Protein AF-A0A4U3CI32-F1 (afdb_monomer_lite)

pLDDT: mean 73.03, std 19.12, range [35.56, 95.19]

Secondary structure (DSSP, 8-state):
--GGGS-HHHHHHHHHHHSPSSEEHHHHHHHHHTT-TTS-HHHHHHHHHHHBTT-TTGGGSTTTTSPP-EEEEETTEEEE--SS----------------------------------SS---SS---HHHH--SHHHHHHHHHHHHHHHHS--

Radius of gyration: 23.21 Å; chains: 1; bounding box: 40×52×68 Å

Foldseek 3Di:
DQLVVDDLLNLLLVQLVPDPPFDFLVSSLVSSCVSCVPDDSVVNVVLLQLLEPPRPPLVVDPSSVDHRQWYDQDDRIIHGDPPDDPPPNPPPPPDPPDDPDDDDDDDDDPDDDDDDDDPDDDDPDDDPPVVRDPDPVVVVVVVVVVVVVVVPPD

Sequence (154 aa):
MTTSELTIWQLVAEAARTLPEPFSRQALISWISKRRTDVELSSISTHIAYAVAETPNRDRHPLGSREPLLERVDRGLYRRYRGGSAASPSRPAHVPAGTSSIPSVRRQGTAHVLLVGCSRTKASVAAPAKDLFQGPGFRRARRTRRRAVRRGSC

Structure (mmCIF, N/CA/C/O backbone):
data_AF-A0A4U3CI32-F1
#
_entry.id   AF-A0A4U3CI32-F1
#
loop_
_atom_site.group_PDB
_atom_site.id
_atom_site.type_symbol
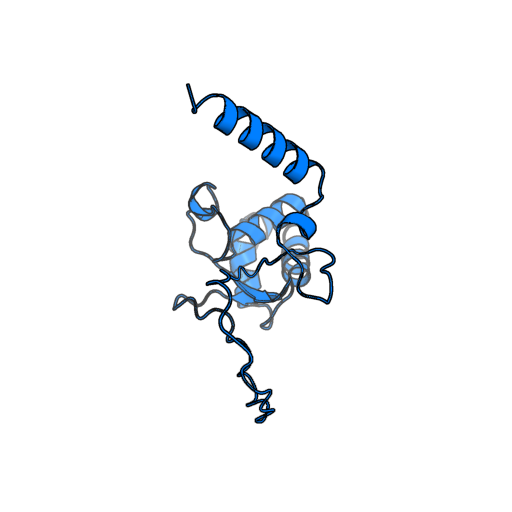_atom_site.label_atom_id
_atom_site.label_alt_id
_atom_site.label_comp_id
_atom_site.label_asym_id
_atom_site.label_entity_id
_atom_site.label_seq_id
_atom_site.pdbx_PDB_ins_code
_atom_site.Cartn_x
_atom_site.Cartn_y
_atom_site.Cartn_z
_atom_site.occupancy
_atom_site.B_iso_or_equiv
_atom_site.auth_seq_id
_atom_site.auth_comp_id
_atom_site.auth_asym_id
_atom_site.auth_atom_id
_atom_site.pdbx_PDB_model_num
ATOM 1 N N . MET A 1 1 ? -9.431 0.652 25.021 1.00 46.44 1 MET A N 1
ATOM 2 C CA . MET A 1 1 ? -8.247 1.027 24.218 1.00 46.44 1 MET A CA 1
ATOM 3 C C . MET A 1 1 ? -8.722 1.874 23.052 1.00 46.44 1 MET A C 1
ATOM 5 O O . MET A 1 1 ? -9.478 1.386 22.222 1.00 46.44 1 MET A O 1
ATOM 9 N N . THR A 1 2 ? -8.384 3.156 23.063 1.00 51.25 2 THR A N 1
ATOM 10 C CA . THR A 1 2 ? -8.801 4.177 22.095 1.00 51.25 2 THR A CA 1
ATOM 11 C C . THR A 1 2 ? -8.088 3.952 20.759 1.00 51.25 2 THR A C 1
ATOM 13 O O . THR A 1 2 ? -6.902 4.224 20.609 1.00 51.25 2 THR A O 1
ATOM 16 N N . THR A 1 3 ? -8.802 3.449 19.751 1.00 57.62 3 THR A N 1
ATOM 17 C CA . THR A 1 3 ? -8.275 3.261 18.383 1.00 57.62 3 THR A CA 1
ATOM 18 C C . THR A 1 3 ? -7.779 4.560 17.735 1.00 57.62 3 THR A C 1
ATOM 20 O O . THR A 1 3 ? -7.020 4.505 16.769 1.00 57.62 3 THR A O 1
ATOM 23 N N . SER A 1 4 ? -8.160 5.716 18.284 1.00 61.53 4 SER A N 1
ATOM 24 C CA . SER A 1 4 ? -7.757 7.050 17.834 1.00 61.53 4 SER A CA 1
ATOM 25 C C . SER A 1 4 ? -6.279 7.387 18.078 1.00 61.53 4 SER A C 1
ATOM 27 O O . SER A 1 4 ? -5.777 8.319 17.457 1.00 61.53 4 SER A O 1
ATOM 29 N N . GLU A 1 5 ? -5.566 6.648 18.936 1.00 73.62 5 GLU A N 1
ATOM 30 C CA . GLU A 1 5 ? -4.146 6.927 19.222 1.00 73.62 5 GLU A CA 1
ATOM 31 C C . GLU A 1 5 ? -3.178 6.279 18.222 1.00 73.62 5 GLU A C 1
ATOM 33 O O . GLU A 1 5 ? -2.036 6.718 18.081 1.00 73.62 5 GLU A O 1
ATOM 38 N N . LEU A 1 6 ? -3.622 5.259 17.479 1.00 84.44 6 LEU A N 1
ATOM 39 C CA . LEU A 1 6 ? -2.766 4.591 16.502 1.00 84.44 6 LEU A CA 1
ATOM 40 C C . LEU A 1 6 ? -2.646 5.418 15.217 1.00 84.44 6 LEU A C 1
ATOM 42 O O . LEU A 1 6 ? -3.626 5.816 14.578 1.00 84.44 6 LEU A O 1
ATOM 46 N N . THR A 1 7 ? -1.407 5.633 14.786 1.00 91.25 7 THR A N 1
ATOM 47 C CA . THR A 1 7 ? -1.114 6.268 13.498 1.00 91.25 7 THR A CA 1
ATOM 48 C C . THR A 1 7 ? -1.556 5.370 12.341 1.00 91.25 7 THR A C 1
ATOM 50 O O . THR A 1 7 ? -1.542 4.142 12.440 1.00 91.25 7 THR A O 1
ATOM 53 N N . ILE A 1 8 ? -1.873 5.968 11.188 1.00 92.06 8 ILE A N 1
ATOM 54 C CA . ILE A 1 8 ? -2.229 5.218 9.968 1.00 92.06 8 ILE A CA 1
ATOM 55 C C . ILE A 1 8 ? -1.130 4.203 9.619 1.00 92.06 8 ILE A C 1
ATOM 57 O O . ILE A 1 8 ? -1.422 3.091 9.196 1.00 92.06 8 ILE A O 1
ATOM 61 N N . TRP A 1 9 ? 0.138 4.552 9.851 1.00 92.88 9 TRP A N 1
ATOM 62 C CA . TRP A 1 9 ? 1.275 3.662 9.624 1.00 92.88 9 TRP A CA 1
ATOM 63 C C . TRP A 1 9 ? 1.246 2.407 10.506 1.00 92.88 9 TRP A C 1
ATOM 65 O O . TRP A 1 9 ? 1.427 1.300 10.007 1.00 92.88 9 TRP A O 1
ATOM 75 N N . GLN A 1 10 ? 0.973 2.566 11.805 1.00 92.38 10 GLN A N 1
ATOM 76 C CA . GLN A 1 10 ? 0.818 1.436 12.727 1.00 92.38 10 GLN A CA 1
ATOM 77 C C . GLN A 1 10 ? -0.384 0.570 12.345 1.00 92.38 10 GLN A C 1
ATOM 79 O O . GLN A 1 10 ? -0.297 -0.652 12.397 1.00 92.38 10 GLN A O 1
ATOM 84 N N . LEU A 1 11 ? -1.478 1.187 11.892 1.00 94.00 11 LEU A N 1
ATOM 85 C CA . LEU A 1 11 ? -2.645 0.456 11.399 1.00 94.00 11 LEU A CA 1
ATOM 86 C C . LEU A 1 11 ? -2.338 -0.328 10.115 1.00 94.00 11 LEU A C 1
ATOM 88 O O . LEU A 1 11 ? -2.816 -1.448 9.973 1.00 94.00 11 LEU A O 1
ATOM 92 N N . VAL A 1 12 ? -1.516 0.204 9.205 1.00 94.06 12 VAL A N 1
ATOM 93 C CA . VAL A 1 12 ? -1.037 -0.548 8.030 1.00 94.06 12 VAL A CA 1
ATOM 94 C C . VAL A 1 12 ? -0.171 -1.734 8.462 1.00 94.06 12 VAL A C 1
ATOM 96 O O . VAL A 1 12 ? -0.354 -2.833 7.941 1.00 94.06 12 VAL A O 1
ATOM 99 N N . ALA A 1 13 ? 0.733 -1.540 9.427 1.00 92.88 13 ALA A N 1
ATOM 100 C CA . ALA A 1 13 ? 1.579 -2.612 9.952 1.00 92.88 13 ALA A CA 1
ATOM 101 C C . ALA A 1 13 ? 0.753 -3.718 10.626 1.00 92.88 13 ALA A C 1
ATOM 103 O O . ALA A 1 13 ? 1.032 -4.902 10.449 1.00 92.88 13 ALA A O 1
ATOM 104 N N . GLU A 1 14 ? -0.287 -3.345 11.369 1.00 93.19 14 GLU A N 1
ATOM 105 C CA . GLU A 1 14 ? -1.206 -4.293 11.991 1.00 93.19 14 GLU A CA 1
ATOM 106 C C . GLU A 1 14 ? -2.039 -5.036 10.945 1.00 93.19 14 GLU A C 1
ATOM 108 O O . GLU A 1 14 ? -2.059 -6.264 10.936 1.00 93.19 14 GLU A O 1
ATOM 113 N N . ALA A 1 15 ? -2.636 -4.318 9.990 1.00 93.50 15 ALA A N 1
ATOM 114 C CA . ALA A 1 15 ? -3.405 -4.925 8.909 1.00 93.50 15 ALA A CA 1
ATOM 115 C C . ALA A 1 15 ? -2.576 -5.946 8.115 1.00 93.50 15 ALA A C 1
ATOM 117 O O . ALA A 1 15 ? -3.068 -7.029 7.813 1.00 93.50 15 ALA A O 1
ATOM 118 N N . ALA A 1 16 ? -1.308 -5.634 7.831 1.00 93.19 16 ALA A N 1
ATOM 119 C CA . ALA A 1 16 ? -0.392 -6.539 7.140 1.00 93.19 16 ALA A CA 1
ATOM 120 C C . ALA A 1 16 ? -0.061 -7.811 7.945 1.00 93.19 16 ALA A C 1
ATOM 122 O O . ALA A 1 16 ? 0.324 -8.815 7.354 1.00 93.19 16 ALA A O 1
ATOM 123 N N . ARG A 1 17 ? -0.192 -7.784 9.279 1.00 92.00 17 ARG A N 1
ATOM 124 C CA . ARG A 1 17 ? -0.008 -8.958 10.150 1.00 92.00 17 ARG A CA 1
ATOM 125 C C . ARG A 1 17 ? -1.286 -9.773 10.332 1.00 92.00 17 ARG A C 1
ATOM 127 O O . ARG A 1 17 ? -1.194 -10.977 10.540 1.00 92.00 17 ARG A O 1
ATOM 134 N N . THR A 1 18 ? -2.452 -9.130 10.294 1.00 93.12 18 THR A N 1
ATOM 135 C CA . THR A 1 18 ? -3.742 -9.779 10.581 1.00 93.12 18 THR A CA 1
ATOM 136 C C . THR A 1 18 ? -4.437 -10.327 9.336 1.00 93.12 18 THR A C 1
ATOM 138 O O . THR A 1 18 ? -5.154 -11.321 9.425 1.00 93.12 18 THR A O 1
ATOM 141 N N . LEU A 1 19 ? -4.309 -9.657 8.188 1.00 92.62 19 LEU A N 1
ATOM 142 C CA . LEU A 1 19 ? -5.029 -10.052 6.979 1.00 92.62 19 LEU A CA 1
ATOM 143 C C . LEU A 1 19 ? -4.428 -11.328 6.365 1.00 92.62 19 LEU A C 1
ATOM 145 O O . LEU A 1 19 ? -3.204 -11.469 6.337 1.00 92.62 19 LEU A O 1
ATOM 149 N N . PRO A 1 20 ? -5.263 -12.236 5.824 1.00 91.12 20 PRO A N 1
ATOM 150 C CA . PRO A 1 20 ? -4.772 -13.403 5.105 1.00 91.12 20 PRO A CA 1
ATOM 151 C C . PRO A 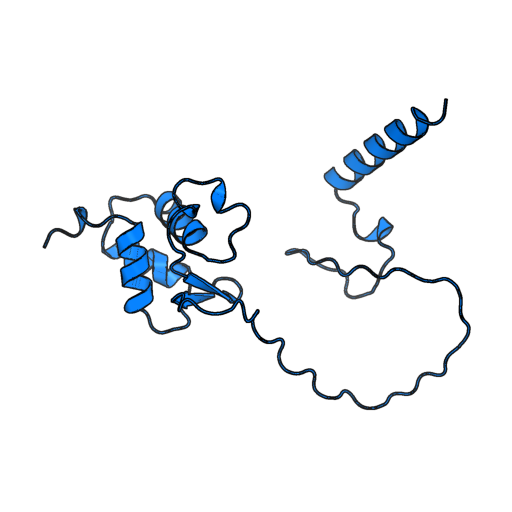1 20 ? -4.022 -12.965 3.842 1.00 91.12 20 PRO A C 1
ATOM 153 O O . PRO A 1 20 ? -4.508 -12.144 3.063 1.00 91.12 20 PRO A O 1
ATOM 156 N N . GLU A 1 21 ? -2.823 -13.508 3.647 1.00 91.19 21 GLU A N 1
ATOM 157 C CA . GLU A 1 21 ? -1.985 -13.214 2.484 1.00 91.19 21 GLU A CA 1
ATOM 158 C C . GLU A 1 21 ? -2.369 -14.102 1.285 1.00 91.19 21 GLU A C 1
ATOM 160 O O . GLU A 1 21 ? -2.585 -15.300 1.475 1.00 91.19 21 GLU A O 1
ATOM 165 N N . PRO A 1 22 ? -2.378 -13.577 0.043 1.00 92.06 22 PRO A N 1
ATOM 166 C CA . PRO A 1 22 ? -2.241 -12.169 -0.336 1.00 92.06 22 PRO A CA 1
ATOM 167 C C . PRO A 1 22 ? -3.534 -11.373 -0.089 1.00 92.06 22 PRO A C 1
ATOM 169 O O . PRO A 1 22 ? -4.637 -11.861 -0.326 1.00 92.06 22 PRO A O 1
ATOM 172 N N . PHE A 1 23 ? -3.400 -10.107 0.311 1.00 94.12 23 PHE A N 1
ATOM 173 C CA . PHE A 1 23 ? -4.536 -9.221 0.583 1.00 94.12 23 PHE A CA 1
ATOM 174 C C . PHE A 1 23 ? -4.632 -8.071 -0.421 1.00 94.12 23 PHE A C 1
ATOM 176 O O . PHE A 1 23 ? -3.641 -7.597 -0.979 1.00 94.12 23 PHE A O 1
ATOM 183 N N . SER A 1 24 ? -5.856 -7.597 -0.665 1.00 95.19 24 SER A N 1
ATOM 184 C CA . SER A 1 24 ? -6.106 -6.525 -1.628 1.00 95.19 24 SER A CA 1
ATOM 185 C C . SER A 1 24 ? -5.906 -5.132 -1.029 1.00 95.19 24 SER A C 1
ATOM 187 O O . SER A 1 24 ? -6.017 -4.916 0.181 1.00 95.19 24 SER A O 1
ATOM 189 N N . ARG A 1 25 ? -5.702 -4.135 -1.900 1.00 94.62 25 ARG A N 1
ATOM 190 C CA . ARG A 1 25 ? -5.702 -2.715 -1.504 1.00 94.62 25 ARG A CA 1
ATOM 191 C C . ARG A 1 25 ? -6.965 -2.322 -0.740 1.00 94.62 25 ARG A C 1
ATOM 193 O O . ARG A 1 25 ? -6.909 -1.548 0.210 1.00 94.62 25 ARG A O 1
ATOM 200 N N . GLN A 1 26 ? -8.106 -2.830 -1.199 1.00 94.75 26 GLN A N 1
ATOM 201 C CA . GLN A 1 26 ? -9.401 -2.520 -0.615 1.00 94.75 26 GLN A CA 1
ATOM 202 C C . GLN A 1 26 ? -9.555 -3.169 0.761 1.00 94.75 26 GLN A C 1
ATOM 204 O O . GLN A 1 26 ? -10.080 -2.523 1.657 1.00 94.75 26 GLN A O 1
ATOM 209 N N . ALA A 1 27 ? -9.013 -4.375 0.966 1.00 94.50 27 ALA A N 1
ATOM 210 C CA . ALA A 1 27 ? -8.986 -5.012 2.280 1.00 94.50 27 ALA A CA 1
ATOM 211 C C . ALA A 1 27 ? -8.212 -4.167 3.306 1.00 94.50 27 ALA A C 1
ATOM 213 O O . ALA A 1 27 ? -8.723 -3.939 4.400 1.00 94.50 27 ALA A O 1
ATOM 214 N N . LEU A 1 28 ? -7.043 -3.624 2.934 1.00 94.56 28 LEU A N 1
ATOM 215 C CA . LEU A 1 28 ? -6.287 -2.695 3.788 1.00 94.56 28 LEU A CA 1
ATOM 216 C C . LEU A 1 28 ? -7.104 -1.446 4.134 1.00 94.56 28 LEU A C 1
ATOM 218 O O . LEU A 1 28 ? -7.233 -1.094 5.302 1.00 94.56 28 LEU A O 1
ATOM 222 N N . ILE A 1 29 ? -7.681 -0.794 3.121 1.00 95.06 29 ILE A N 1
ATOM 223 C CA . ILE A 1 29 ? -8.501 0.408 3.308 1.00 95.06 29 ILE A CA 1
ATOM 224 C C . ILE A 1 29 ? -9.665 0.122 4.251 1.00 95.06 29 ILE A C 1
ATOM 226 O O . ILE A 1 29 ? -9.814 0.803 5.257 1.00 95.06 29 ILE A O 1
ATOM 230 N N . SER A 1 30 ? -10.460 -0.910 3.965 1.00 94.75 30 SER A N 1
ATOM 231 C CA . SER A 1 30 ? -11.617 -1.265 4.782 1.00 94.75 30 SER A CA 1
ATOM 232 C C . SER A 1 30 ? -11.216 -1.630 6.211 1.00 94.75 30 SER A C 1
ATOM 234 O O . SER A 1 30 ? -11.937 -1.298 7.147 1.00 94.75 30 SER A O 1
ATOM 236 N N . TRP A 1 31 ? -10.072 -2.289 6.405 1.00 94.88 31 TRP A N 1
ATOM 237 C CA . TRP A 1 31 ? -9.573 -2.641 7.733 1.00 94.88 31 TRP A CA 1
ATOM 238 C C . TRP A 1 31 ? -9.174 -1.402 8.551 1.00 94.88 31 TRP A C 1
ATOM 240 O O . TRP A 1 31 ? -9.474 -1.343 9.747 1.00 94.88 31 TRP A O 1
ATOM 250 N N . ILE A 1 32 ? -8.544 -0.411 7.909 1.00 94.25 32 ILE A N 1
ATOM 251 C CA . ILE A 1 32 ? -8.104 0.845 8.535 1.00 94.25 32 ILE A CA 1
ATOM 252 C C . ILE A 1 32 ? -9.299 1.766 8.796 1.00 94.25 32 ILE A C 1
ATOM 254 O O . ILE A 1 32 ? -9.455 2.246 9.915 1.00 94.25 32 ILE A O 1
ATOM 258 N N . SER A 1 33 ? -10.181 1.956 7.812 1.00 92.56 33 SER A N 1
ATOM 259 C CA . SER A 1 33 ? -11.365 2.818 7.934 1.00 92.56 33 SER A CA 1
ATOM 260 C C . SER A 1 33 ? -12.336 2.350 9.018 1.00 92.56 33 SER A C 1
ATOM 262 O O . SER A 1 33 ? -12.991 3.175 9.642 1.00 92.56 33 SER A O 1
ATOM 264 N N . LYS A 1 34 ? -12.403 1.042 9.303 1.00 92.38 34 LYS A N 1
ATOM 265 C CA . LYS A 1 34 ? -13.180 0.509 10.439 1.00 92.38 34 LYS A CA 1
ATOM 266 C C . LYS A 1 34 ? -12.623 0.915 11.809 1.00 92.38 34 LYS A C 1
ATOM 268 O O . LYS A 1 34 ? -13.349 0.839 12.791 1.00 92.38 34 LYS A O 1
ATOM 273 N N . ARG A 1 35 ? -11.341 1.284 11.893 1.00 92.06 35 ARG A N 1
ATOM 274 C CA . ARG A 1 35 ? -10.651 1.638 13.147 1.00 92.06 35 ARG A CA 1
ATOM 275 C C . ARG A 1 35 ? -10.445 3.139 13.304 1.00 92.06 35 ARG A C 1
ATOM 277 O O . ARG A 1 35 ? -10.552 3.634 14.420 1.00 92.06 35 ARG A O 1
ATOM 284 N N . ARG A 1 36 ? -10.176 3.845 12.204 1.00 88.75 36 ARG A N 1
ATOM 285 C CA . ARG A 1 36 ? -10.126 5.309 12.131 1.00 88.75 36 ARG A CA 1
ATOM 286 C C . ARG A 1 36 ? -11.078 5.811 11.058 1.00 88.75 36 ARG A C 1
ATOM 288 O O . ARG A 1 36 ? -10.738 5.851 9.876 1.00 88.75 36 ARG A O 1
ATOM 295 N N . THR A 1 37 ? -12.275 6.180 11.497 1.00 88.31 37 THR A N 1
ATOM 296 C CA . THR A 1 37 ? -13.307 6.817 10.667 1.00 88.31 37 THR A CA 1
ATOM 297 C C . THR A 1 37 ? -13.054 8.310 10.467 1.00 88.31 37 THR A C 1
ATOM 299 O O . THR A 1 37 ? -13.682 8.931 9.622 1.00 88.31 37 THR A O 1
ATOM 302 N N . ASP A 1 38 ? -12.140 8.885 11.242 1.00 89.25 38 ASP A N 1
ATOM 303 C CA . ASP A 1 38 ? -11.766 10.297 11.250 1.00 89.25 38 ASP A CA 1
ATOM 304 C C . ASP A 1 38 ? -10.690 10.652 10.209 1.00 89.25 38 ASP A C 1
ATOM 306 O O . ASP A 1 38 ? -10.273 11.803 10.102 1.00 89.25 38 ASP A O 1
ATOM 310 N N . VAL A 1 39 ? -10.217 9.667 9.443 1.00 89.38 39 VAL A N 1
ATOM 311 C CA . VAL A 1 39 ? -9.165 9.846 8.443 1.00 89.38 39 VAL A CA 1
ATOM 312 C C . VAL A 1 39 ? -9.730 9.690 7.040 1.00 89.38 39 VAL A C 1
ATOM 314 O O . VAL A 1 39 ? -10.327 8.673 6.691 1.00 89.38 39 VAL A O 1
ATOM 317 N N . GLU A 1 40 ? -9.417 10.671 6.201 1.00 92.56 40 GLU A N 1
ATOM 318 C CA . GLU A 1 40 ? -9.726 10.656 4.777 1.00 92.56 40 GLU A CA 1
ATOM 319 C C . GLU A 1 40 ? -9.107 9.460 4.038 1.00 92.56 40 GLU A C 1
ATOM 321 O O . GLU A 1 40 ? -7.946 9.072 4.235 1.00 92.56 40 GLU A O 1
ATOM 326 N N . LEU A 1 41 ? -9.862 8.923 3.079 1.00 92.25 41 LEU A N 1
ATOM 327 C CA . LEU A 1 41 ? -9.434 7.796 2.248 1.00 92.25 41 LEU A CA 1
ATOM 328 C C . LEU A 1 41 ? -8.145 8.097 1.460 1.00 92.25 41 LEU A C 1
ATOM 330 O O . LEU A 1 41 ? -7.340 7.194 1.198 1.00 92.25 41 LEU A O 1
ATOM 334 N N . SER A 1 42 ? -7.943 9.359 1.078 1.00 92.06 42 SER A N 1
ATOM 335 C CA . SER A 1 42 ? -6.743 9.842 0.388 1.00 92.06 42 SER A CA 1
ATOM 336 C C . SER A 1 42 ? -5.492 9.708 1.264 1.00 92.06 42 SER A C 1
ATOM 338 O O . SER A 1 42 ? -4.459 9.224 0.798 1.00 92.06 42 SER A O 1
ATOM 340 N N . SER A 1 43 ? -5.595 10.027 2.553 1.00 92.69 43 SER A N 1
ATOM 341 C CA . SER A 1 43 ? -4.508 9.883 3.524 1.00 92.69 43 SER A CA 1
ATOM 342 C C . SER A 1 43 ? -4.140 8.418 3.740 1.00 92.69 43 SER A C 1
ATOM 344 O O . SER A 1 43 ? -2.958 8.070 3.673 1.00 92.69 43 SER A O 1
ATOM 346 N N . ILE A 1 44 ? -5.133 7.537 3.909 1.00 93.88 44 ILE A N 1
ATOM 347 C CA . ILE A 1 44 ? -4.922 6.080 4.004 1.00 93.88 44 ILE A CA 1
ATOM 348 C C . ILE A 1 44 ? -4.239 5.564 2.733 1.00 93.88 44 ILE A C 1
ATOM 350 O O . ILE A 1 44 ? -3.248 4.835 2.784 1.00 93.88 44 ILE A O 1
ATOM 354 N N . SER A 1 45 ? -4.736 6.003 1.578 1.00 93.62 45 SER A N 1
ATOM 355 C CA . SER A 1 45 ? -4.210 5.642 0.266 1.00 93.62 45 SER A CA 1
ATOM 356 C C . SER A 1 45 ? -2.737 6.002 0.089 1.00 93.62 45 SER A C 1
ATOM 358 O O . SER A 1 45 ? -1.980 5.185 -0.441 1.00 93.62 45 SER A O 1
ATOM 360 N N . THR A 1 46 ? -2.339 7.191 0.540 1.00 93.25 46 THR A N 1
ATOM 361 C CA . THR A 1 46 ? -0.954 7.673 0.503 1.00 93.25 46 THR A CA 1
ATOM 362 C C . THR A 1 46 ? -0.050 6.852 1.418 1.00 93.25 46 THR A C 1
ATOM 364 O O . THR A 1 46 ? 1.037 6.455 1.004 1.00 93.25 46 THR A O 1
ATOM 367 N N . HIS A 1 47 ? -0.503 6.526 2.632 1.00 93.62 47 HIS A N 1
ATOM 368 C CA . HIS A 1 47 ? 0.275 5.697 3.556 1.00 93.62 47 HIS A CA 1
ATOM 369 C C . HIS A 1 47 ? 0.487 4.285 3.014 1.00 93.62 47 HIS A C 1
ATOM 371 O O . HIS A 1 47 ? 1.610 3.794 3.044 1.00 93.62 47 HIS A O 1
ATOM 377 N N . ILE A 1 48 ? -0.557 3.662 2.457 1.00 93.31 48 ILE A N 1
ATOM 378 C CA . ILE A 1 48 ? -0.434 2.355 1.800 1.00 93.31 48 ILE A CA 1
ATOM 379 C C . ILE A 1 48 ? 0.565 2.434 0.645 1.00 93.31 48 ILE A C 1
ATOM 381 O O . ILE A 1 48 ? 1.393 1.543 0.516 1.00 93.31 48 ILE A O 1
ATOM 385 N N . ALA A 1 49 ? 0.518 3.491 -0.176 1.00 91.94 49 ALA A N 1
ATOM 386 C CA . ALA A 1 49 ? 1.453 3.648 -1.287 1.00 91.94 49 ALA A CA 1
ATOM 387 C C . ALA A 1 49 ? 2.907 3.670 -0.792 1.00 91.94 49 ALA A C 1
ATOM 389 O O . ALA A 1 49 ? 3.696 2.849 -1.232 1.00 91.94 49 ALA A O 1
ATOM 390 N N . TYR A 1 50 ? 3.249 4.520 0.179 1.00 92.88 50 TYR A N 1
ATOM 391 C CA . TYR A 1 50 ? 4.624 4.606 0.694 1.00 92.88 50 TYR A CA 1
ATOM 392 C C . TYR A 1 50 ? 5.042 3.443 1.609 1.00 92.88 50 TYR A C 1
ATOM 394 O O . TYR A 1 50 ? 6.233 3.267 1.873 1.00 92.88 50 TYR A O 1
ATOM 402 N N . ALA A 1 51 ? 4.099 2.620 2.069 1.00 92.50 51 ALA A N 1
ATOM 403 C CA . ALA A 1 51 ? 4.390 1.381 2.784 1.00 92.50 51 ALA A CA 1
ATOM 404 C C . ALA A 1 51 ? 4.887 0.252 1.860 1.00 92.50 51 ALA A C 1
ATOM 406 O O . ALA A 1 51 ? 5.431 -0.729 2.360 1.00 92.50 51 ALA A O 1
ATOM 407 N N . VAL A 1 52 ? 4.730 0.385 0.537 1.00 93.25 52 VAL A N 1
ATOM 408 C CA . VAL A 1 52 ? 5.174 -0.608 -0.454 1.00 93.25 52 VAL A CA 1
ATOM 409 C C . VAL A 1 52 ? 6.660 -0.438 -0.769 1.00 93.25 52 VAL A C 1
ATOM 411 O O . VAL A 1 52 ? 7.094 0.665 -1.122 1.00 93.25 52 VAL A O 1
ATOM 414 N N . ALA A 1 53 ? 7.421 -1.532 -0.687 1.00 87.12 53 ALA A N 1
ATOM 415 C CA . ALA A 1 53 ? 8.864 -1.564 -0.924 1.00 87.12 53 ALA A CA 1
ATOM 416 C C . ALA A 1 53 ? 9.254 -1.071 -2.328 1.00 87.12 53 ALA A C 1
ATOM 418 O O . ALA A 1 53 ? 10.209 -0.3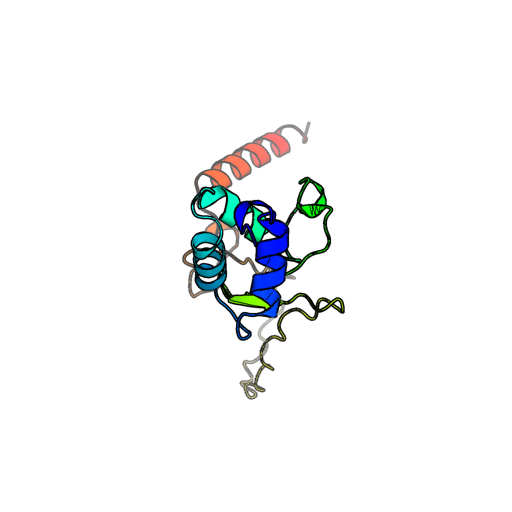12 -2.466 1.00 87.12 53 ALA A O 1
ATOM 419 N N . GLU A 1 54 ? 8.483 -1.414 -3.366 1.00 86.62 54 GLU A N 1
ATOM 420 C CA . GLU A 1 54 ? 8.798 -1.063 -4.761 1.00 86.62 54 GLU A CA 1
ATOM 421 C C . GLU A 1 54 ? 8.352 0.356 -5.179 1.00 86.62 54 GLU A C 1
ATOM 423 O O . GLU A 1 54 ? 8.247 0.663 -6.371 1.00 86.62 54 GLU A O 1
ATOM 428 N N . THR A 1 55 ? 8.038 1.237 -4.227 1.00 84.31 55 THR A N 1
ATOM 429 C CA . THR A 1 55 ? 7.539 2.583 -4.542 1.00 84.31 55 THR A CA 1
ATOM 430 C C . THR A 1 55 ? 8.630 3.451 -5.178 1.00 84.31 55 THR A C 1
ATOM 432 O O . THR A 1 55 ? 9.695 3.629 -4.587 1.00 84.31 55 THR A O 1
ATOM 435 N N . PRO A 1 56 ? 8.394 4.056 -6.359 1.00 79.75 56 PRO A N 1
ATOM 436 C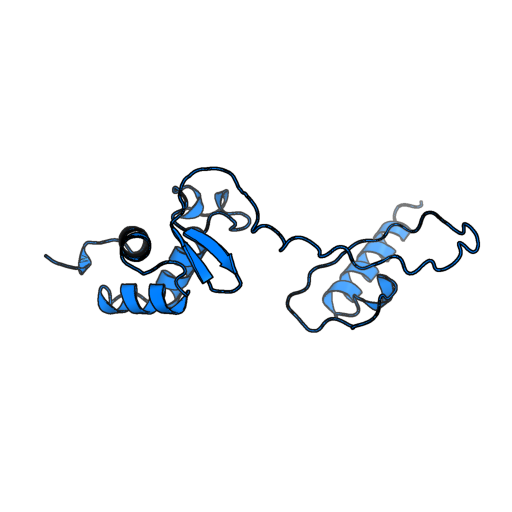 CA . PRO A 1 56 ? 9.384 4.921 -6.990 1.00 79.75 56 PRO A CA 1
ATOM 437 C C . PRO A 1 56 ? 9.579 6.214 -6.189 1.00 79.75 56 PRO A C 1
ATOM 439 O O . PRO A 1 56 ? 8.612 6.807 -5.715 1.00 79.75 56 PRO A O 1
ATOM 442 N N . ASN A 1 57 ? 10.825 6.692 -6.100 1.00 79.62 57 ASN A N 1
ATOM 443 C CA . ASN A 1 57 ? 11.203 7.911 -5.365 1.00 79.62 57 ASN A CA 1
ATOM 444 C C . ASN A 1 57 ? 10.776 7.914 -3.888 1.00 79.62 57 ASN A C 1
ATOM 446 O O . ASN A 1 57 ? 10.513 8.977 -3.323 1.00 79.62 57 ASN A O 1
ATOM 450 N N . ARG A 1 58 ? 10.707 6.733 -3.268 1.00 80.31 58 ARG A N 1
ATOM 451 C CA . ARG A 1 58 ? 10.304 6.561 -1.873 1.00 80.31 58 ARG A CA 1
ATOM 452 C C . ARG A 1 58 ? 11.128 7.448 -0.929 1.00 80.31 58 ARG A C 1
ATOM 454 O O . ARG A 1 58 ? 10.547 8.170 -0.126 1.00 80.31 58 ARG A O 1
ATOM 461 N N . ASP A 1 59 ? 12.438 7.528 -1.137 1.00 80.94 59 ASP A N 1
ATOM 462 C CA . ASP A 1 59 ? 13.366 8.305 -0.298 1.00 80.94 59 ASP A CA 1
ATOM 463 C C . ASP A 1 59 ? 13.111 9.823 -0.308 1.00 80.94 59 ASP A C 1
ATOM 465 O O . ASP A 1 59 ? 13.592 10.544 0.560 1.00 80.94 59 ASP A O 1
ATOM 469 N N . ARG A 1 60 ? 12.338 10.334 -1.277 1.00 82.94 60 ARG A N 1
ATOM 470 C CA . ARG A 1 60 ? 11.994 11.764 -1.370 1.00 82.94 60 ARG A CA 1
ATOM 471 C C . ARG A 1 60 ? 10.792 12.159 -0.515 1.00 82.94 60 ARG A C 1
ATOM 473 O O . ARG A 1 60 ? 10.460 13.340 -0.461 1.00 82.94 60 ARG A O 1
ATOM 480 N N . HIS A 1 61 ? 10.113 11.198 0.110 1.00 82.62 61 HIS A N 1
ATOM 481 C CA . HIS A 1 61 ? 8.921 11.445 0.913 1.00 82.62 61 HIS A CA 1
ATOM 482 C C . HIS A 1 61 ? 9.165 11.084 2.389 1.00 82.62 61 HIS A C 1
ATOM 484 O O . HIS A 1 61 ? 9.736 10.027 2.656 1.00 82.62 61 HIS A O 1
ATOM 490 N N . PRO A 1 62 ? 8.659 11.860 3.371 1.00 83.44 62 PRO A N 1
ATOM 491 C CA . PRO A 1 62 ? 8.851 11.572 4.801 1.00 83.44 62 PRO A CA 1
ATOM 492 C C . PRO A 1 62 ? 8.343 10.196 5.267 1.00 83.44 62 PRO A C 1
ATOM 494 O O . PRO A 1 62 ? 8.810 9.657 6.263 1.00 83.44 62 PRO A O 1
ATOM 497 N N . LEU A 1 63 ? 7.362 9.618 4.565 1.00 84.56 63 LEU A N 1
ATOM 498 C CA . LEU A 1 63 ? 6.886 8.250 4.832 1.00 84.56 63 LEU A CA 1
ATOM 499 C C . LEU A 1 63 ? 7.754 7.174 4.179 1.00 84.56 63 LEU A C 1
ATOM 501 O O . LEU A 1 63 ? 7.692 6.015 4.573 1.00 84.56 63 LEU A O 1
ATOM 505 N N . GLY A 1 64 ? 8.528 7.537 3.162 1.00 78.56 64 GLY A N 1
ATOM 506 C CA . GLY A 1 64 ? 9.375 6.603 2.447 1.00 78.56 64 GLY A CA 1
ATOM 507 C C . GLY A 1 64 ? 10.763 6.423 3.059 1.00 78.56 64 GLY A C 1
ATOM 508 O O . GLY A 1 64 ? 11.432 5.457 2.727 1.00 78.56 64 GLY A O 1
ATOM 509 N N . SER A 1 65 ? 11.165 7.259 4.016 1.00 81.88 65 SER A N 1
ATOM 510 C CA . SER A 1 65 ? 12.330 6.978 4.868 1.00 81.88 65 SER A CA 1
ATOM 511 C C . SER A 1 65 ? 12.062 5.895 5.925 1.00 81.88 65 SER A C 1
ATOM 513 O O . SER A 1 65 ? 12.995 5.385 6.536 1.00 81.88 65 SER A O 1
ATOM 515 N N . ARG A 1 66 ? 10.794 5.526 6.156 1.00 86.00 66 ARG A N 1
ATOM 516 C CA . ARG A 1 66 ? 10.404 4.465 7.102 1.00 86.00 66 ARG A CA 1
ATOM 517 C C . ARG A 1 66 ? 10.644 3.080 6.505 1.00 86.00 66 ARG A C 1
ATOM 519 O O . ARG A 1 66 ? 10.652 2.936 5.289 1.00 86.00 66 ARG A O 1
ATOM 526 N N . GLU A 1 67 ? 10.753 2.038 7.321 1.00 86.31 67 GLU A N 1
ATOM 527 C CA . GLU A 1 67 ? 10.874 0.659 6.820 1.00 86.31 67 GLU A CA 1
ATOM 528 C C . GLU A 1 67 ? 9.628 0.244 6.010 1.00 86.31 67 GLU A C 1
ATOM 530 O O . GLU A 1 67 ? 8.509 0.491 6.462 1.00 86.31 67 GLU A O 1
ATOM 535 N N . PRO A 1 68 ? 9.759 -0.333 4.804 1.00 91.00 68 PRO A N 1
ATOM 536 C CA . PRO A 1 68 ? 8.600 -0.809 4.054 1.00 91.00 68 PRO A CA 1
ATOM 537 C C . PRO A 1 68 ? 7.853 -1.916 4.813 1.00 91.00 68 PRO A C 1
ATOM 539 O O . PRO A 1 68 ? 8.450 -2.759 5.470 1.00 91.00 68 PRO A O 1
ATOM 542 N N . LEU A 1 69 ? 6.524 -1.911 4.713 1.00 92.38 69 LEU A N 1
ATOM 543 C CA . LEU A 1 69 ? 5.641 -2.868 5.393 1.00 92.38 69 LEU A CA 1
ATOM 544 C C . LEU A 1 69 ? 4.996 -3.859 4.419 1.00 92.38 69 LEU A C 1
ATOM 546 O O . LEU A 1 69 ? 4.509 -4.909 4.839 1.00 92.38 69 LEU A O 1
ATOM 550 N N . LEU A 1 70 ? 4.963 -3.517 3.129 1.00 93.50 70 LEU A N 1
ATOM 551 C CA . LEU A 1 70 ? 4.239 -4.237 2.090 1.00 93.50 70 LEU A CA 1
ATOM 552 C C . LEU A 1 70 ? 5.149 -4.562 0.899 1.00 93.50 70 LEU A C 1
ATOM 554 O O . LEU A 1 70 ? 5.960 -3.738 0.480 1.00 93.50 70 LEU A O 1
ATOM 558 N N . GLU A 1 71 ? 4.931 -5.727 0.304 1.00 91.81 71 GLU A N 1
ATOM 559 C CA . GLU A 1 71 ? 5.460 -6.138 -1.002 1.00 91.81 71 GLU A CA 1
ATOM 560 C C . GLU A 1 71 ? 4.304 -6.237 -1.991 1.00 91.81 71 GLU A C 1
ATOM 562 O O . GLU A 1 71 ? 3.222 -6.739 -1.651 1.00 91.81 71 GLU A O 1
ATOM 567 N N . ARG A 1 72 ? 4.507 -5.773 -3.224 1.00 91.75 72 ARG A N 1
ATOM 568 C CA . ARG A 1 72 ? 3.483 -5.882 -4.263 1.00 91.75 72 ARG A CA 1
ATOM 569 C C . ARG A 1 72 ? 3.631 -7.196 -5.024 1.00 91.75 72 ARG A C 1
ATOM 571 O O . ARG A 1 72 ? 4.556 -7.369 -5.809 1.00 91.75 72 ARG A O 1
ATOM 578 N N . VAL A 1 73 ? 2.660 -8.089 -4.846 1.00 89.81 73 VAL A N 1
ATOM 579 C CA . VAL A 1 73 ? 2.629 -9.398 -5.523 1.00 89.81 73 VAL A CA 1
ATOM 580 C C . VAL A 1 73 ? 2.028 -9.279 -6.926 1.00 89.81 73 VAL A C 1
ATOM 582 O O . VAL A 1 73 ? 2.539 -9.868 -7.872 1.00 89.81 73 VAL A O 1
ATOM 585 N N . ASP A 1 74 ? 0.964 -8.483 -7.071 1.00 86.25 74 ASP A N 1
ATOM 586 C CA . ASP A 1 74 ? 0.302 -8.212 -8.354 1.00 86.25 74 ASP A CA 1
ATOM 587 C C . ASP A 1 74 ? -0.417 -6.846 -8.314 1.00 86.25 74 ASP A C 1
ATOM 589 O O . ASP A 1 74 ? -0.325 -6.062 -7.357 1.00 86.25 74 ASP A O 1
ATOM 593 N N . ARG A 1 75 ? -1.160 -6.503 -9.366 1.00 85.88 75 ARG A N 1
ATOM 594 C CA . ARG A 1 75 ? -1.943 -5.283 -9.471 1.00 85.88 75 ARG A CA 1
ATOM 595 C C . ARG A 1 75 ? -3.036 -5.233 -8.405 1.00 85.88 75 ARG A C 1
ATOM 597 O O . ARG A 1 75 ? -4.148 -5.700 -8.598 1.00 85.88 75 ARG A O 1
ATOM 604 N N . GLY A 1 76 ? -2.719 -4.537 -7.315 1.00 88.94 76 GLY A N 1
ATOM 605 C CA . GLY A 1 76 ? -3.645 -4.301 -6.207 1.00 88.94 76 GLY A CA 1
ATOM 606 C C . GLY A 1 76 ? -3.648 -5.415 -5.162 1.00 88.94 76 GLY A C 1
ATOM 607 O O . GLY A 1 76 ? -4.468 -5.343 -4.248 1.00 88.94 76 GLY A O 1
ATOM 608 N N . LEU A 1 77 ? -2.737 -6.388 -5.285 1.00 93.19 77 LEU A N 1
ATOM 609 C CA . LEU A 1 77 ? -2.500 -7.453 -4.316 1.00 93.19 77 LEU A CA 1
ATOM 610 C C . LEU A 1 77 ? -1.153 -7.243 -3.626 1.00 93.19 77 LEU A C 1
ATOM 612 O O . LEU A 1 77 ? -0.140 -6.969 -4.277 1.00 93.19 77 LEU A O 1
ATOM 616 N N . TYR A 1 78 ? -1.165 -7.391 -2.309 1.00 94.50 78 TYR A N 1
ATOM 617 C CA . TYR A 1 78 ? -0.036 -7.132 -1.433 1.00 94.50 78 TYR A CA 1
ATOM 618 C C . TYR A 1 78 ? 0.194 -8.303 -0.480 1.00 94.50 78 TYR A C 1
ATOM 620 O O . TYR A 1 78 ? -0.717 -9.076 -0.172 1.00 94.50 78 TYR A O 1
ATOM 628 N N . ARG A 1 79 ? 1.431 -8.401 -0.005 1.00 93.38 79 ARG A N 1
ATOM 629 C CA . ARG A 1 79 ? 1.870 -9.303 1.059 1.00 93.38 79 ARG A CA 1
ATOM 630 C C . ARG A 1 79 ? 2.654 -8.500 2.091 1.00 93.38 79 ARG A C 1
ATOM 632 O O . ARG A 1 79 ? 3.148 -7.417 1.771 1.00 93.38 79 ARG A O 1
ATOM 639 N N . ARG A 1 80 ? 2.784 -9.006 3.317 1.00 93.81 80 ARG A N 1
ATOM 640 C CA . ARG A 1 80 ? 3.686 -8.421 4.307 1.00 93.81 80 ARG A CA 1
ATOM 641 C C . ARG A 1 80 ? 5.126 -8.451 3.796 1.00 93.81 80 ARG A C 1
ATOM 643 O O . ARG A 1 80 ? 5.583 -9.472 3.284 1.00 93.81 80 ARG A O 1
ATOM 650 N N . TYR A 1 81 ? 5.832 -7.344 3.991 1.00 90.69 81 TYR A N 1
ATOM 651 C CA . TYR A 1 81 ? 7.269 -7.264 3.760 1.00 90.69 81 TYR A CA 1
ATOM 652 C C . TYR A 1 81 ? 8.007 -8.143 4.773 1.00 90.69 81 TYR A C 1
ATOM 654 O O . TYR A 1 81 ? 7.802 -8.001 5.982 1.00 90.69 81 TYR A O 1
ATOM 662 N N . ARG A 1 82 ? 8.825 -9.086 4.289 1.00 86.38 82 ARG A N 1
ATOM 663 C CA . ARG A 1 82 ? 9.550 -10.043 5.152 1.00 86.38 82 ARG A CA 1
ATOM 664 C C . ARG A 1 82 ? 11.048 -9.771 5.261 1.00 86.38 82 ARG A C 1
ATOM 666 O O . ARG A 1 82 ? 11.729 -10.548 5.917 1.00 86.38 82 ARG A O 1
ATOM 673 N N . GLY A 1 83 ? 11.543 -8.677 4.678 1.00 71.75 83 GLY A N 1
ATOM 674 C CA . GLY A 1 83 ? 12.946 -8.278 4.790 1.00 71.75 83 GLY A CA 1
ATOM 675 C C . GLY A 1 83 ? 13.881 -9.345 4.229 1.00 71.75 83 GLY A C 1
ATOM 676 O O . GLY A 1 83 ? 14.466 -10.128 4.965 1.00 71.75 83 GLY A O 1
ATOM 677 N N . GLY A 1 84 ? 14.021 -9.400 2.909 1.00 58.06 84 GLY A N 1
ATOM 678 C CA . GLY A 1 84 ? 14.901 -10.389 2.303 1.00 58.06 84 GLY A CA 1
ATOM 679 C C . GLY A 1 84 ? 14.639 -10.540 0.825 1.00 58.06 84 GLY A C 1
ATOM 680 O O . GLY A 1 84 ? 13.666 -11.169 0.439 1.00 58.06 84 GLY A O 1
ATOM 681 N N . SER A 1 85 ? 15.564 -9.991 0.038 1.00 43.03 85 SER A N 1
ATOM 682 C CA . SER A 1 85 ? 15.683 -10.130 -1.409 1.00 43.03 85 SER A CA 1
ATOM 683 C C . SER A 1 85 ? 14.440 -9.716 -2.193 1.00 43.03 85 SER A C 1
ATOM 685 O O . SER A 1 85 ? 13.386 -10.342 -2.140 1.00 43.03 85 SER A O 1
ATOM 687 N N . ALA A 1 86 ? 14.601 -8.697 -3.031 1.00 45.91 86 ALA A N 1
ATOM 688 C CA . ALA A 1 86 ? 13.754 -8.503 -4.193 1.00 45.91 86 ALA A CA 1
ATOM 689 C C . ALA A 1 86 ? 13.898 -9.711 -5.142 1.00 45.91 86 ALA A C 1
ATOM 691 O O . ALA A 1 86 ? 14.440 -9.605 -6.241 1.00 45.91 86 ALA A O 1
ATOM 692 N N . ALA A 1 87 ? 13.389 -10.877 -4.745 1.00 42.94 87 ALA A N 1
ATOM 693 C CA . ALA A 1 87 ? 12.854 -11.823 -5.690 1.00 42.94 87 ALA A CA 1
ATOM 694 C C . ALA A 1 87 ? 11.625 -11.123 -6.267 1.00 42.94 87 ALA A C 1
ATOM 696 O O . ALA A 1 87 ? 10.520 -11.202 -5.729 1.00 42.94 87 ALA A O 1
ATOM 697 N N . SER A 1 88 ? 11.864 -10.375 -7.352 1.00 46.44 88 SER A N 1
ATOM 698 C CA . SER A 1 88 ? 10.837 -10.070 -8.346 1.00 46.44 88 SER A CA 1
ATOM 699 C C . SER A 1 88 ? 9.900 -11.269 -8.434 1.00 46.44 88 SER A C 1
ATOM 701 O O . SER A 1 88 ? 10.423 -12.387 -8.464 1.00 46.44 88 SER A O 1
ATOM 703 N N . PRO A 1 89 ? 8.568 -11.081 -8.481 1.00 46.53 89 PRO A N 1
ATOM 704 C CA . PRO A 1 89 ? 7.655 -12.199 -8.638 1.00 46.53 89 PRO A CA 1
ATOM 705 C C . PRO A 1 89 ? 8.173 -13.048 -9.789 1.00 46.53 89 PRO A C 1
ATOM 707 O O . PRO A 1 89 ? 8.324 -12.564 -10.916 1.00 46.53 89 PRO A O 1
ATOM 710 N N . SER A 1 90 ? 8.566 -14.274 -9.445 1.00 44.22 90 SER A N 1
ATOM 711 C CA . SER A 1 90 ? 9.084 -15.265 -10.361 1.00 44.22 90 SER A CA 1
ATOM 712 C C . SER A 1 90 ? 8.101 -15.314 -11.513 1.00 44.22 90 SER A C 1
ATOM 714 O O . SER A 1 90 ? 6.961 -15.751 -11.354 1.00 44.22 90 SER A O 1
ATOM 716 N N . ARG A 1 91 ? 8.535 -14.798 -12.665 1.00 41.81 91 ARG A N 1
ATOM 717 C CA . ARG A 1 91 ? 7.919 -15.071 -13.957 1.00 41.81 91 ARG A CA 1
ATOM 718 C C . ARG A 1 91 ? 7.584 -16.566 -13.941 1.00 41.81 91 ARG A C 1
ATOM 720 O O . ARG A 1 91 ? 8.523 -17.339 -13.730 1.00 41.81 91 ARG A O 1
ATOM 727 N N . PRO A 1 92 ? 6.313 -16.990 -14.078 1.00 38.00 92 PRO A N 1
ATOM 728 C CA . PRO A 1 92 ? 6.020 -18.412 -14.152 1.00 38.00 92 PRO A CA 1
ATOM 729 C C . PRO A 1 92 ? 6.930 -18.998 -15.226 1.00 38.00 92 PRO A C 1
ATOM 731 O O . PRO A 1 92 ? 7.076 -18.409 -16.306 1.00 38.00 92 PRO A O 1
ATOM 734 N N . ALA A 1 93 ? 7.635 -20.067 -14.847 1.00 40.97 93 ALA A N 1
ATOM 735 C CA . ALA A 1 93 ? 8.612 -20.740 -15.677 1.00 40.97 93 ALA A CA 1
ATOM 736 C C . ALA A 1 93 ? 8.031 -20.883 -17.083 1.00 40.97 93 ALA A C 1
ATOM 738 O O . ALA A 1 93 ? 6.945 -21.431 -17.275 1.00 40.97 93 ALA A O 1
ATOM 739 N N . HIS A 1 94 ? 8.731 -20.294 -18.046 1.00 40.34 94 HIS A N 1
ATOM 740 C CA . HIS A 1 94 ? 8.419 -20.434 -19.451 1.00 40.34 94 HIS A CA 1
ATOM 741 C C . HIS A 1 94 ? 8.433 -21.935 -19.752 1.00 40.34 94 HIS A C 1
ATOM 743 O O . HIS A 1 94 ? 9.498 -22.548 -19.786 1.00 40.34 94 HIS A O 1
ATOM 749 N N . VAL A 1 95 ? 7.249 -22.524 -19.924 1.00 46.47 95 VAL A N 1
ATOM 750 C CA . VAL A 1 95 ? 7.070 -23.838 -20.549 1.00 46.47 95 VAL A CA 1
ATOM 751 C C . VAL A 1 95 ? 7.971 -23.904 -21.786 1.00 46.47 95 VAL A C 1
ATOM 753 O O . VAL A 1 95 ? 8.004 -22.925 -22.537 1.00 46.47 95 VAL A O 1
ATOM 756 N N . PRO A 1 96 ? 8.743 -24.979 -22.015 1.00 42.84 96 PRO A N 1
ATOM 757 C CA . PRO A 1 96 ? 9.545 -25.091 -23.223 1.00 42.84 96 PRO A CA 1
ATOM 758 C C . PRO A 1 96 ? 8.576 -25.204 -24.405 1.00 42.84 96 PRO A C 1
ATOM 760 O O . PRO A 1 96 ? 8.051 -26.272 -24.703 1.00 42.84 96 PRO A O 1
ATOM 763 N N . ALA A 1 97 ? 8.270 -24.067 -25.032 1.00 40.44 97 ALA A N 1
ATOM 764 C CA . ALA A 1 97 ? 7.527 -24.028 -26.275 1.00 40.44 97 ALA A CA 1
ATOM 765 C C . ALA A 1 97 ? 8.421 -24.682 -27.321 1.00 40.44 97 ALA A C 1
ATOM 767 O O . ALA A 1 97 ? 9.539 -24.225 -27.573 1.00 40.44 97 ALA A O 1
ATOM 768 N N . GLY A 1 98 ? 7.935 -25.811 -27.824 1.00 35.56 98 GLY A N 1
ATOM 769 C CA . GLY A 1 98 ? 8.666 -26.695 -28.698 1.00 35.56 98 GLY A CA 1
ATOM 770 C C . GLY A 1 98 ? 9.237 -25.972 -29.906 1.00 35.56 98 GLY A C 1
ATOM 771 O O . GLY A 1 98 ? 8.670 -25.021 -30.445 1.00 35.56 98 GLY A O 1
ATOM 772 N N . THR A 1 99 ? 10.387 -26.487 -30.310 1.00 44.38 99 THR A N 1
ATOM 773 C CA . THR A 1 99 ? 11.015 -26.374 -31.615 1.00 44.38 99 THR A CA 1
ATOM 774 C C . THR A 1 99 ? 9.982 -26.148 -32.721 1.00 44.38 99 THR A C 1
ATOM 776 O O . THR A 1 99 ? 9.344 -27.076 -33.205 1.00 44.38 99 THR A O 1
ATOM 779 N N . SER A 1 100 ? 9.818 -24.900 -33.141 1.00 39.91 100 SER A N 1
ATOM 780 C CA . SER A 1 100 ? 9.344 -24.587 -34.483 1.00 39.91 100 SER A CA 1
ATOM 781 C C . SER A 1 100 ? 10.462 -23.823 -35.158 1.00 39.91 100 SER A C 1
ATOM 783 O O . SER A 1 100 ? 10.594 -22.605 -35.048 1.00 39.91 100 SER A O 1
ATOM 785 N N . SER A 1 101 ? 11.331 -24.610 -35.781 1.00 49.28 101 SER A N 1
ATOM 786 C CA . SER A 1 101 ? 12.367 -24.176 -36.699 1.00 49.28 101 SER A CA 1
ATOM 787 C C . SER A 1 101 ? 11.727 -23.342 -37.808 1.00 49.28 101 SER A C 1
ATOM 789 O O . SER A 1 101 ? 11.044 -23.878 -38.674 1.00 49.28 101 SER A O 1
ATOM 791 N N . ILE A 1 102 ? 11.954 -22.032 -37.791 1.00 44.56 102 ILE A N 1
ATOM 792 C CA . ILE A 1 102 ? 11.760 -21.180 -38.966 1.00 44.56 102 ILE A CA 1
ATOM 793 C C . ILE A 1 102 ? 13.165 -20.875 -39.497 1.00 44.56 102 ILE A C 1
ATOM 795 O O . ILE A 1 102 ? 14.023 -20.459 -38.711 1.00 44.56 102 ILE A O 1
ATOM 799 N N . PRO A 1 103 ? 13.456 -21.129 -40.786 1.00 39.47 103 PRO A N 1
ATOM 800 C CA . PRO A 1 103 ? 14.808 -21.023 -41.305 1.00 39.47 103 PRO A CA 1
ATOM 801 C C . PRO A 1 103 ? 15.293 -19.571 -41.284 1.00 39.47 103 PRO A C 1
ATOM 803 O O . PRO A 1 103 ? 14.609 -18.649 -41.728 1.00 39.47 103 PRO A O 1
ATOM 806 N N . SER A 1 104 ? 16.514 -19.397 -40.775 1.00 48.66 104 SER A N 1
ATOM 807 C CA . SER A 1 104 ? 17.307 -18.172 -40.849 1.00 48.66 104 SER A CA 1
ATOM 808 C C . SER A 1 104 ? 17.385 -17.656 -42.284 1.00 48.66 104 SER A C 1
ATOM 810 O O . SER A 1 104 ? 18.139 -18.189 -43.097 1.00 48.66 104 SER A O 1
ATOM 812 N N . VAL A 1 105 ? 16.682 -16.563 -42.581 1.00 43.75 105 VAL A N 1
ATOM 813 C CA . VAL A 1 105 ? 16.927 -15.769 -43.788 1.00 43.75 105 VAL A CA 1
ATOM 814 C C . VAL A 1 105 ? 17.519 -14.420 -43.387 1.00 43.75 105 VAL A C 1
ATOM 816 O O . VAL A 1 105 ? 16.842 -13.552 -42.853 1.00 43.75 105 VAL A O 1
ATOM 819 N N . ARG A 1 106 ? 18.821 -14.307 -43.682 1.00 40.66 106 ARG A N 1
ATOM 820 C CA . ARG A 1 106 ? 19.665 -13.111 -43.859 1.00 40.66 106 ARG A CA 1
ATOM 821 C C . ARG A 1 106 ? 19.683 -12.034 -42.759 1.00 40.66 106 ARG A C 1
ATOM 823 O O . ARG A 1 106 ? 18.762 -11.250 -42.573 1.00 40.66 106 ARG A O 1
ATOM 830 N N . ARG A 1 107 ? 20.879 -11.893 -42.170 1.00 50.84 107 ARG A N 1
ATOM 831 C CA . ARG A 1 107 ? 21.373 -10.713 -41.441 1.00 50.84 107 ARG A CA 1
ATOM 832 C C . ARG A 1 107 ? 21.047 -9.410 -42.188 1.00 50.84 107 ARG A C 1
ATOM 834 O O . ARG A 1 107 ? 21.651 -9.133 -43.222 1.00 50.84 107 ARG A O 1
ATOM 841 N N . GLN A 1 108 ? 20.187 -8.578 -41.611 1.00 48.41 108 GLN A N 1
ATOM 842 C CA . GLN A 1 108 ? 20.100 -7.151 -41.920 1.00 48.41 108 GLN A CA 1
ATOM 843 C C . GLN A 1 108 ? 19.957 -6.364 -40.616 1.00 48.41 108 GLN A C 1
ATOM 845 O O . GLN A 1 108 ? 18.899 -6.376 -40.000 1.00 48.41 108 GLN A O 1
ATOM 850 N N . GLY A 1 109 ? 21.043 -5.688 -40.220 1.00 50.84 109 GLY A N 1
ATOM 851 C CA . GLY A 1 109 ? 21.080 -4.690 -39.148 1.00 50.84 109 GLY A CA 1
ATOM 852 C C . GLY A 1 109 ? 20.915 -5.242 -37.729 1.00 50.84 109 GLY A C 1
ATOM 853 O O . GLY A 1 109 ? 20.001 -6.002 -37.428 1.00 50.84 109 GLY A O 1
ATOM 854 N N . THR A 1 110 ? 21.780 -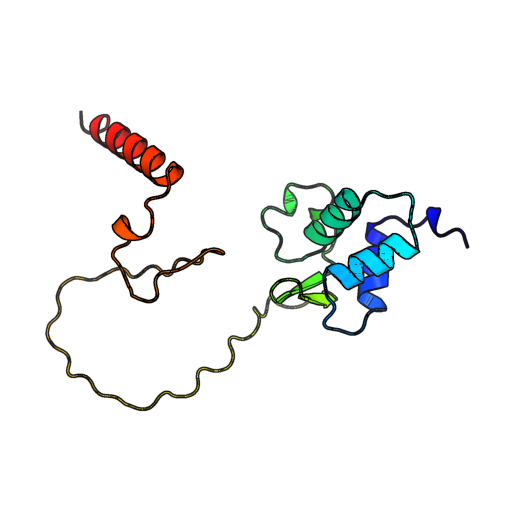4.825 -36.808 1.00 48.53 110 THR A N 1
ATOM 855 C CA . THR A 1 110 ? 21.577 -5.033 -35.369 1.00 48.53 110 THR A CA 1
ATOM 856 C C . THR A 1 110 ? 20.361 -4.222 -34.914 1.00 48.53 110 THR A C 1
ATOM 858 O O . THR A 1 110 ? 20.475 -3.064 -34.516 1.00 48.53 110 THR A O 1
ATOM 861 N N . ALA A 1 111 ? 19.165 -4.795 -35.030 1.00 57.91 111 ALA A N 1
ATOM 862 C CA . ALA A 1 111 ? 17.951 -4.161 -34.543 1.00 57.91 111 ALA A CA 1
ATOM 863 C C . ALA A 1 111 ? 17.950 -4.199 -33.009 1.00 57.91 111 ALA A C 1
ATOM 865 O O . ALA A 1 111 ? 17.813 -5.256 -32.395 1.00 57.91 111 ALA A O 1
ATOM 866 N N . HIS A 1 112 ? 18.105 -3.036 -32.379 1.00 58.62 112 HIS A N 1
ATOM 867 C CA . HIS A 1 112 ? 17.947 -2.901 -30.935 1.00 58.62 112 HIS A CA 1
ATOM 868 C C . HIS A 1 112 ? 16.457 -2.968 -30.586 1.00 58.62 112 HIS A C 1
ATOM 870 O O . HIS A 1 112 ? 15.698 -2.034 -30.851 1.00 58.62 112 HIS A O 1
ATOM 876 N N . VAL A 1 113 ? 16.032 -4.089 -30.006 1.00 62.62 113 VAL A N 1
ATOM 877 C CA . VAL A 1 113 ? 14.653 -4.290 -29.551 1.00 62.62 113 VAL A CA 1
ATOM 878 C C . VAL A 1 113 ? 14.514 -3.778 -28.116 1.00 62.62 113 VAL A C 1
ATOM 880 O O . VAL A 1 113 ? 15.251 -4.192 -27.226 1.00 62.62 113 VAL A O 1
ATOM 883 N N . LEU A 1 114 ? 13.552 -2.879 -27.888 1.00 58.81 114 LEU A N 1
ATOM 884 C CA . LEU A 1 114 ? 13.211 -2.325 -26.574 1.00 58.81 114 LEU A CA 1
ATOM 885 C C . LEU A 1 114 ? 11.784 -2.732 -26.199 1.00 58.81 114 LEU A C 1
ATOM 887 O O . LEU A 1 114 ? 10.828 -2.395 -26.898 1.00 58.81 114 LEU A O 1
ATOM 891 N N . LEU A 1 115 ? 11.634 -3.429 -25.074 1.00 57.88 115 LEU A N 1
ATOM 892 C CA . LEU A 1 115 ? 10.334 -3.792 -24.516 1.00 57.88 115 LEU A CA 1
ATOM 893 C C . LEU A 1 115 ? 9.798 -2.638 -23.665 1.00 57.88 115 LEU A C 1
ATOM 895 O O . LEU A 1 115 ? 10.405 -2.272 -22.661 1.00 57.88 115 LEU A O 1
ATOM 899 N N . VAL A 1 116 ? 8.646 -2.072 -24.042 1.00 60.53 116 VAL A N 1
ATOM 900 C CA . VAL A 1 116 ? 8.012 -0.987 -23.274 1.00 60.53 116 VAL A CA 1
ATOM 901 C C . VAL A 1 116 ? 6.737 -1.479 -22.588 1.00 60.53 116 VAL A C 1
ATOM 903 O O . VAL A 1 116 ? 5.747 -1.876 -23.212 1.00 60.53 116 VAL A O 1
ATOM 906 N N . GLY A 1 117 ? 6.739 -1.413 -21.258 1.00 50.78 117 GLY A N 1
ATOM 907 C CA . GLY A 1 117 ? 5.546 -1.574 -20.436 1.00 50.78 117 GLY A CA 1
ATOM 908 C C . GLY A 1 117 ? 4.715 -0.289 -20.408 1.00 50.78 117 GLY A C 1
ATOM 909 O O . GLY A 1 117 ? 5.181 0.728 -19.913 1.00 50.78 117 GLY A O 1
ATOM 910 N N . CYS A 1 118 ? 3.472 -0.328 -20.895 1.00 56.34 118 CYS A N 1
ATOM 911 C CA . CYS A 1 118 ? 2.463 0.702 -20.629 1.00 56.34 118 CYS A CA 1
ATOM 912 C C . CYS A 1 118 ? 1.241 0.054 -19.964 1.00 56.34 118 CYS A C 1
ATOM 914 O O . CYS A 1 118 ? 0.914 -1.092 -20.270 1.00 56.34 118 CYS A O 1
ATOM 916 N N . SER A 1 119 ? 0.586 0.775 -19.053 1.00 56.88 119 SER A N 1
ATOM 917 C CA . SER A 1 119 ? -0.597 0.331 -18.300 1.00 56.88 119 SER A CA 1
ATOM 918 C C . SER A 1 119 ? -1.932 0.551 -19.034 1.00 56.88 119 SER A C 1
ATOM 920 O O . SER A 1 119 ? -2.986 0.240 -18.477 1.00 56.88 119 SER A O 1
ATOM 922 N N . ARG A 1 120 ? -1.899 1.067 -20.272 1.00 53.88 120 ARG A N 1
ATOM 923 C CA . ARG A 1 120 ? -3.044 1.176 -21.198 1.00 53.88 120 ARG A CA 1
ATOM 924 C C . ARG A 1 120 ? -2.852 0.314 -22.448 1.00 53.88 120 ARG A C 1
ATOM 926 O O . ARG A 1 120 ? -1.765 -0.220 -22.662 1.00 53.88 120 ARG A O 1
ATOM 933 N N . THR A 1 121 ? -3.940 0.197 -23.221 1.00 51.56 121 THR A N 1
ATOM 934 C CA . THR A 1 121 ? -4.102 -0.537 -24.488 1.00 51.56 121 THR A CA 1
ATOM 935 C C . THR A 1 121 ? -2.801 -0.636 -25.278 1.00 51.56 121 THR A C 1
ATOM 937 O O . THR A 1 121 ? -2.214 0.376 -25.659 1.00 51.56 121 THR A O 1
ATOM 940 N N . LYS A 1 122 ? -2.351 -1.872 -25.515 1.00 57.44 122 LYS A N 1
ATOM 941 C CA . LYS A 1 122 ? -1.182 -2.181 -26.342 1.00 57.44 122 LYS A CA 1
ATOM 942 C C . LYS A 1 122 ? -1.650 -2.779 -27.662 1.00 57.44 122 LYS A C 1
ATOM 944 O O . LYS A 1 122 ? -2.623 -3.528 -27.678 1.00 57.44 122 LYS A O 1
ATOM 949 N N . ALA A 1 123 ? -0.948 -2.465 -28.745 1.00 56.12 123 ALA A N 1
ATOM 950 C CA . ALA A 1 123 ? -1.115 -3.187 -29.999 1.00 56.12 123 ALA A CA 1
ATOM 951 C C . ALA A 1 123 ? -0.627 -4.636 -29.820 1.00 56.12 123 ALA A C 1
ATOM 953 O O . ALA A 1 123 ? 0.380 -4.871 -29.151 1.00 56.12 123 ALA A O 1
ATOM 954 N N . SER A 1 124 ? -1.340 -5.595 -30.410 1.00 56.69 124 SER A N 1
ATOM 955 C CA . SER A 1 124 ? -1.022 -7.031 -30.364 1.00 56.69 124 SER A CA 1
ATOM 956 C C . SER A 1 124 ? 0.165 -7.428 -31.249 1.00 56.69 124 SER A C 1
ATOM 958 O O . SER A 1 124 ? 0.608 -8.571 -31.200 1.00 56.69 124 SER A O 1
ATOM 960 N N . VAL A 1 125 ? 0.692 -6.494 -32.045 1.00 63.75 125 VAL A N 1
ATOM 961 C CA . VAL A 1 125 ? 1.754 -6.734 -33.027 1.00 63.75 125 VAL A CA 1
ATOM 962 C C . VAL A 1 125 ? 2.946 -5.821 -32.745 1.00 63.75 125 VAL A C 1
ATOM 964 O O . VAL A 1 125 ? 2.780 -4.653 -32.381 1.00 63.75 125 VAL A O 1
ATOM 967 N N . ALA A 1 126 ? 4.158 -6.356 -32.918 1.00 65.19 126 ALA A N 1
ATOM 968 C CA . ALA A 1 126 ? 5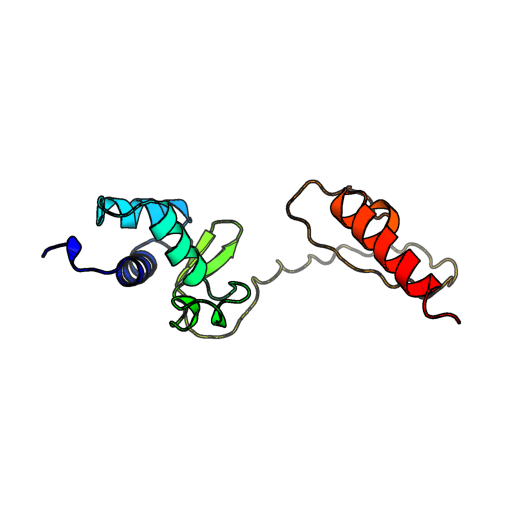.390 -5.580 -32.846 1.00 65.19 126 ALA A CA 1
ATOM 969 C C . ALA A 1 126 ? 5.377 -4.475 -33.913 1.00 65.19 126 ALA A C 1
ATOM 971 O O . ALA A 1 126 ? 5.198 -4.746 -35.098 1.00 65.19 126 ALA A O 1
ATOM 972 N N . ALA A 1 127 ? 5.581 -3.229 -33.492 1.00 68.56 127 ALA A N 1
ATOM 973 C CA . ALA A 1 127 ? 5.599 -2.075 -34.382 1.00 68.56 127 ALA A CA 1
ATOM 974 C C . ALA A 1 127 ? 6.845 -1.213 -34.130 1.00 68.56 127 ALA A C 1
ATOM 976 O O . ALA A 1 127 ? 7.376 -1.207 -33.012 1.00 68.56 127 ALA A O 1
ATOM 977 N N . PRO A 1 128 ? 7.317 -0.453 -35.135 1.00 67.31 128 PRO A N 1
ATOM 978 C CA . PRO A 1 128 ? 8.416 0.483 -34.952 1.00 67.31 128 PRO A CA 1
ATOM 979 C C . PRO A 1 128 ? 8.130 1.465 -33.809 1.00 67.31 128 PRO A C 1
ATOM 981 O O . PRO A 1 128 ? 7.031 2.004 -33.690 1.00 67.31 128 PRO A O 1
ATOM 984 N N . ALA A 1 129 ? 9.144 1.779 -32.996 1.00 66.06 129 ALA A N 1
ATOM 985 C CA . ALA A 1 129 ? 8.983 2.660 -31.832 1.00 66.06 129 ALA A CA 1
ATOM 986 C C . ALA A 1 129 ? 8.379 4.037 -32.181 1.00 66.06 129 ALA A C 1
ATOM 988 O O . ALA A 1 129 ? 7.673 4.640 -31.374 1.00 66.06 129 ALA A O 1
ATOM 989 N N . LYS A 1 130 ? 8.617 4.535 -33.404 1.00 65.88 130 LYS A N 1
ATOM 990 C CA . LYS A 1 130 ? 8.020 5.784 -33.904 1.00 65.88 130 LYS A CA 1
ATOM 991 C C . LYS A 1 130 ? 6.486 5.744 -33.950 1.00 65.88 130 LYS A C 1
ATOM 993 O O . LYS A 1 130 ? 5.882 6.802 -33.753 1.00 65.88 130 LYS A O 1
ATOM 998 N N . ASP A 1 131 ? 5.919 4.558 -34.152 1.00 68.19 131 ASP A N 1
ATOM 999 C CA . ASP A 1 131 ? 4.495 4.302 -34.362 1.00 68.19 131 ASP A CA 1
ATOM 1000 C C . ASP A 1 131 ? 3.789 3.945 -33.045 1.00 68.19 131 ASP A C 1
ATOM 1002 O O . ASP A 1 131 ? 2.599 4.211 -32.904 1.00 68.19 131 ASP A O 1
ATOM 1006 N N . LEU A 1 132 ? 4.537 3.461 -32.042 1.00 67.56 132 LEU A N 1
ATOM 1007 C CA . LEU A 1 132 ? 4.032 3.153 -30.696 1.00 67.56 132 LEU A CA 1
ATOM 1008 C C . LEU A 1 132 ? 3.686 4.404 -29.864 1.00 67.56 132 LEU A C 1
ATOM 1010 O O . LEU A 1 132 ? 2.804 4.357 -29.009 1.00 67.56 132 LEU A O 1
ATOM 1014 N N . PHE A 1 133 ? 4.362 5.538 -30.093 1.00 63.34 133 PHE A N 1
ATOM 1015 C CA . PHE A 1 133 ? 4.237 6.739 -29.252 1.00 63.34 133 PHE A CA 1
ATOM 1016 C C . PHE A 1 133 ? 3.709 7.956 -30.021 1.00 63.34 133 PHE A C 1
ATOM 1018 O O . PHE A 1 133 ? 4.461 8.866 -30.383 1.00 63.34 133 PHE A O 1
ATOM 1025 N N . GLN A 1 134 ? 2.393 8.001 -30.236 1.00 63.94 134 GLN A N 1
ATOM 1026 C CA . GLN A 1 134 ? 1.718 9.105 -30.942 1.00 63.94 134 GLN A CA 1
ATOM 1027 C C . GLN A 1 134 ? 1.001 10.105 -30.012 1.00 63.94 134 GLN A C 1
ATOM 1029 O O . GLN A 1 134 ? 0.410 11.092 -30.465 1.00 63.94 134 GLN A O 1
ATOM 1034 N N . GLY A 1 135 ? 1.069 9.898 -28.693 1.00 67.25 135 GLY A N 1
ATOM 1035 C CA . GLY A 1 135 ? 0.440 10.781 -27.707 1.00 67.25 135 GLY A CA 1
ATOM 1036 C C . GLY A 1 135 ? 0.908 12.247 -27.817 1.00 67.25 135 GLY A C 1
ATOM 1037 O O . GLY A 1 135 ? 2.042 12.511 -28.235 1.00 67.25 135 GLY A O 1
ATOM 1038 N N . PRO A 1 136 ? 0.066 13.229 -27.441 1.00 68.00 136 PRO A N 1
ATOM 1039 C CA . PRO A 1 136 ? 0.388 14.654 -27.569 1.00 68.00 136 PRO A CA 1
ATOM 1040 C C . PRO A 1 136 ? 1.675 15.059 -26.825 1.00 68.00 136 PRO A C 1
ATOM 1042 O O . PRO A 1 136 ? 2.441 15.878 -27.336 1.00 68.00 136 PRO A O 1
ATOM 1045 N N . GLY A 1 137 ? 1.978 14.430 -25.681 1.00 70.44 137 GLY A N 1
ATOM 1046 C CA . GLY A 1 137 ? 3.236 14.637 -24.949 1.00 70.44 137 GLY A CA 1
ATOM 1047 C C . GLY A 1 137 ? 4.479 14.189 -25.731 1.00 70.44 137 GLY A C 1
ATOM 1048 O O . GLY A 1 137 ? 5.438 14.949 -25.866 1.00 70.44 137 GLY A O 1
ATOM 1049 N N . PHE A 1 138 ? 4.439 13.002 -26.346 1.00 70.38 138 PHE A N 1
ATOM 1050 C CA . PHE A 1 138 ? 5.537 12.488 -27.176 1.00 70.38 138 PHE A CA 1
ATOM 1051 C C . PHE A 1 138 ? 5.761 13.332 -28.435 1.00 70.38 138 PHE A C 1
ATOM 1053 O O . PHE A 1 138 ? 6.906 13.585 -28.821 1.00 70.38 138 PHE A O 1
ATOM 1060 N N . ARG A 1 139 ? 4.682 13.835 -29.050 1.00 70.88 139 ARG A N 1
ATOM 1061 C CA . ARG A 1 139 ? 4.771 14.755 -30.195 1.00 70.88 139 ARG A CA 1
ATOM 1062 C C . ARG A 1 139 ? 5.488 16.057 -29.829 1.00 70.88 139 ARG A C 1
ATOM 1064 O O . ARG A 1 139 ? 6.344 16.509 -30.594 1.00 70.88 139 ARG A O 1
ATOM 1071 N N . ARG A 1 140 ? 5.193 16.633 -28.657 1.00 67.56 140 ARG A N 1
ATOM 1072 C CA . ARG A 1 140 ? 5.887 17.832 -28.150 1.00 67.56 140 ARG A CA 1
ATOM 1073 C C . ARG A 1 140 ? 7.369 17.555 -27.883 1.00 67.56 140 ARG A C 1
ATOM 1075 O O . ARG A 1 140 ? 8.208 18.264 -28.430 1.00 67.56 140 ARG A O 1
ATOM 1082 N N . ALA A 1 141 ? 7.701 16.480 -27.167 1.00 69.31 141 ALA A N 1
ATOM 1083 C CA . ALA A 1 141 ? 9.091 16.113 -26.875 1.00 69.31 141 ALA A CA 1
ATOM 1084 C C . ALA A 1 141 ? 9.933 15.891 -28.150 1.00 69.31 141 ALA A C 1
ATOM 1086 O O . ALA A 1 141 ? 11.061 16.380 -28.257 1.00 69.31 141 ALA A O 1
ATOM 1087 N N . ARG A 1 142 ? 9.366 15.223 -29.167 1.00 70.06 142 ARG A N 1
ATOM 1088 C CA . ARG A 1 142 ? 10.026 15.001 -30.466 1.00 70.06 142 ARG A CA 1
ATOM 1089 C C . ARG A 1 142 ? 10.298 16.316 -31.203 1.00 70.06 142 ARG A C 1
ATOM 1091 O O . ARG A 1 142 ? 11.364 16.469 -31.799 1.00 70.06 142 ARG A O 1
ATOM 1098 N N . ARG A 1 143 ? 9.367 17.277 -31.152 1.00 70.38 143 ARG A N 1
ATOM 1099 C CA . ARG A 1 143 ? 9.553 18.620 -31.729 1.00 70.38 143 ARG A CA 1
ATOM 1100 C C . ARG A 1 143 ? 10.675 19.388 -31.032 1.00 70.38 143 ARG A C 1
ATOM 1102 O O . ARG A 1 143 ? 11.518 19.955 -31.723 1.00 70.38 143 ARG A O 1
ATOM 1109 N N . THR A 1 144 ? 10.721 19.368 -29.702 1.00 68.00 144 THR A N 1
ATOM 1110 C CA . THR A 1 144 ? 11.772 20.045 -28.927 1.00 68.00 144 THR A CA 1
ATOM 1111 C C . THR A 1 144 ? 13.147 19.453 -29.225 1.00 68.00 144 THR A C 1
ATOM 1113 O O . THR A 1 144 ? 14.074 20.195 -29.536 1.00 68.00 144 THR A O 1
ATOM 1116 N N . ARG A 1 145 ? 13.270 18.117 -29.255 1.00 60.97 145 ARG A N 1
ATOM 1117 C CA . ARG A 1 145 ? 14.539 17.449 -29.585 1.00 60.97 145 ARG A CA 1
ATOM 1118 C C . ARG A 1 145 ? 15.007 17.749 -31.010 1.00 60.97 145 ARG A C 1
ATOM 1120 O O . ARG A 1 145 ? 16.180 18.032 -31.208 1.00 60.97 145 ARG A O 1
ATOM 1127 N N . ARG A 1 146 ? 14.106 17.761 -32.000 1.00 70.12 146 ARG A N 1
ATOM 1128 C CA . ARG A 1 146 ? 14.455 18.149 -33.383 1.00 70.12 146 ARG A CA 1
ATOM 1129 C C . ARG A 1 146 ? 14.946 19.597 -33.483 1.00 70.12 146 ARG A C 1
ATOM 1131 O O . ARG A 1 146 ? 15.830 19.875 -34.285 1.00 70.12 146 ARG A O 1
ATOM 1138 N N . ARG A 1 147 ? 14.395 20.507 -32.673 1.00 61.88 147 ARG A N 1
ATOM 1139 C CA . ARG A 1 147 ? 14.864 21.901 -32.592 1.00 61.88 147 ARG A CA 1
ATOM 1140 C C . ARG A 1 147 ? 16.226 22.015 -31.906 1.00 61.88 147 ARG A C 1
ATOM 1142 O O . ARG A 1 147 ? 17.041 22.801 -32.365 1.00 61.88 147 ARG A O 1
ATOM 1149 N N . ALA A 1 148 ? 16.477 21.222 -30.865 1.00 60.34 148 ALA A N 1
ATOM 1150 C CA . ALA A 1 148 ? 17.764 21.189 -30.172 1.00 60.34 148 ALA A CA 1
ATOM 1151 C C . ALA A 1 148 ? 18.888 20.646 -31.069 1.00 60.34 148 ALA A C 1
ATOM 1153 O O . ALA A 1 148 ? 19.933 21.272 -31.175 1.00 60.34 148 ALA A O 1
ATOM 1154 N N . VAL A 1 149 ? 18.643 19.547 -31.794 1.00 60.84 149 VAL A N 1
ATOM 1155 C CA . VAL A 1 149 ? 19.627 18.970 -32.732 1.00 60.84 149 VAL A CA 1
ATOM 1156 C C . VAL A 1 149 ? 19.973 19.954 -33.852 1.00 60.84 149 VAL A C 1
ATOM 1158 O O . VAL A 1 149 ? 21.135 20.112 -34.186 1.00 60.84 149 VAL A O 1
ATOM 1161 N N . ARG A 1 150 ? 18.987 20.691 -34.379 1.00 56.84 150 ARG A N 1
ATOM 1162 C CA . ARG A 1 150 ? 19.227 21.734 -35.391 1.00 56.84 150 ARG A CA 1
ATOM 1163 C C . ARG A 1 150 ? 20.000 22.955 -34.882 1.00 56.84 150 ARG A C 1
ATOM 1165 O O . ARG A 1 150 ? 20.489 23.715 -35.703 1.00 56.84 150 ARG A O 1
ATOM 1172 N N . ARG A 1 151 ? 20.063 23.177 -33.568 1.00 57.22 151 ARG A N 1
ATOM 1173 C CA . ARG A 1 151 ? 20.780 24.308 -32.954 1.00 57.22 151 ARG A CA 1
ATOM 1174 C C . ARG A 1 151 ? 22.179 23.946 -32.450 1.00 57.22 151 ARG A C 1
ATOM 1176 O O . ARG A 1 151 ? 22.918 24.853 -32.106 1.00 57.22 151 ARG A O 1
ATOM 1183 N N . GLY A 1 152 ? 22.522 22.660 -32.395 1.00 49.91 152 GLY A N 1
ATOM 1184 C CA . GLY A 1 152 ? 23.847 22.164 -32.000 1.00 49.91 152 GLY A CA 1
ATOM 1185 C C . GLY A 1 152 ? 24.690 21.653 -33.171 1.00 49.91 152 GLY A C 1
ATOM 1186 O O . GLY A 1 152 ? 25.580 20.841 -32.957 1.00 49.91 152 GLY A O 1
ATOM 1187 N N . SER A 1 153 ? 24.364 22.049 -34.405 1.00 51.53 153 SER A N 1
ATOM 1188 C CA . SER A 1 153 ? 25.136 21.731 -35.619 1.00 51.53 153 SER A CA 1
ATOM 1189 C C . SER A 1 153 ? 25.641 22.992 -36.336 1.00 51.53 153 SER A C 1
ATOM 1191 O O . SER A 1 153 ? 25.831 22.957 -37.548 1.00 51.53 153 SER A O 1
ATOM 1193 N N . CYS A 1 154 ? 25.829 24.083 -35.590 1.00 42.22 154 CYS A N 1
ATOM 1194 C CA . CYS A 1 154 ? 26.629 25.234 -36.003 1.00 42.22 154 CYS A CA 1
ATOM 1195 C C . CYS A 1 154 ? 27.887 25.279 -35.140 1.00 42.22 154 CYS A C 1
ATOM 1197 O O . CYS A 1 154 ? 27.739 25.007 -33.925 1.00 42.22 154 CYS A O 1
#